Protein 3EW7 (pdb70)

CATH classification: 3.40.50.720

Secondary structure (DSSP, 8-state):
-EEEETTTSHHHHHHHHHHHHTT--EEEEES-SHHHHHH-SSSEEEE--GGG--HHHHTT-SEEEE---SSTTTTTSHHHHHHHHHHHH-S--SSEEEEE-------S--HHHHHHHHHHHHTTTTTS-EEEEE-----------HHHHHHHHHHHS-S-TTSEEE---

Structure (mmCIF, N/CA/C/O backbone):
data_3EW7
#
_entry.id   3EW7
#
_cell.length_a   83.768
_cell.length_b   83.768
_cell.length_c   92.215
_cell.angle_alpha   90.00
_cell.angle_beta   90.00
_cell.angle_gamma   120.00
#
_symmetry.space_group_name_H-M   'P 31 2 1'
#
loop_
_entity.id
_entity.type
_entity.pdbx_description
1 polymer 'Lmo0794 protein'
2 water water
#
loop_
_atom_site.group_PDB
_atom_site.id
_atom_site.type_symbol
_atom_site.label_atom_id
_atom_site.label_alt_id
_atom_site.label_comp_id
_atom_site.label_asym_id
_atom_site.label_entity_id
_atom_site.label_seq_id
_atom_site.pdbx_PDB_ins_code
_atom_site.Cartn_x
_atom_site.Cartn_y
_atom_site.Cartn_z
_atom_site.occupancy
_atom_site.B_iso_or_equiv
_atom_site.auth_seq_id
_atom_site.auth_comp_id
_atom_site.auth_asym_id
_atom_site.auth_atom_id
_atom_site.pdbx_PDB_model_num
ATOM 9 N N . LYS A 1 2 ? 59.135 24.798 12.414 1.00 62.49 2 LYS A N 1
ATOM 10 C CA . LYS A 1 2 ? 58.365 24.354 13.570 1.00 59.84 2 LYS A CA 1
ATOM 11 C C . LYS A 1 2 ? 57.222 25.290 13.947 1.00 57.86 2 LYS A C 1
ATOM 12 O O . LYS A 1 2 ? 57.446 26.410 14.400 1.00 56.90 2 LYS A O 1
ATOM 18 N N . ILE A 1 3 ? 55.992 24.811 13.772 1.00 54.96 3 ILE A N 1
ATOM 19 C CA . ILE A 1 3 ? 54.799 25.591 14.074 1.00 51.64 3 ILE A CA 1
ATOM 20 C C . ILE A 1 3 ? 53.857 24.909 15.066 1.00 50.43 3 ILE A C 1
ATOM 21 O O . ILE A 1 3 ? 53.355 23.818 14.808 1.00 49.98 3 ILE A O 1
ATOM 26 N N . GLY A 1 4 ? 53.621 25.565 16.199 1.00 50.12 4 GLY A N 1
ATOM 27 C CA . GLY A 1 4 ? 52.725 25.024 17.209 1.00 49.30 4 GLY A CA 1
ATOM 28 C C . GLY A 1 4 ? 51.371 25.707 17.145 1.00 48.58 4 GLY A C 1
ATOM 29 O O . GLY A 1 4 ? 51.297 26.932 17.104 1.00 48.66 4 GLY A O 1
ATOM 30 N N . ILE A 1 5 ? 50.294 24.926 17.137 1.00 47.87 5 ILE A N 1
ATOM 31 C CA . ILE A 1 5 ? 48.960 25.506 17.057 1.00 47.44 5 ILE A CA 1
ATOM 32 C C . ILE A 1 5 ? 48.066 25.281 18.274 1.00 47.73 5 ILE A C 1
ATOM 33 O O . ILE A 1 5 ? 47.654 24.159 18.571 1.00 47.76 5 ILE A O 1
ATOM 38 N N . ILE A 1 6 ? 47.765 26.369 18.971 1.00 48.45 6 ILE A N 1
ATOM 39 C CA . ILE A 1 6 ? 46.886 26.326 20.127 1.00 49.68 6 ILE A CA 1
ATOM 40 C C . ILE A 1 6 ? 45.462 26.415 19.586 1.00 50.54 6 ILE A C 1
ATOM 41 O O . ILE A 1 6 ? 45.127 27.350 18.850 1.00 49.47 6 ILE A O 1
ATOM 46 N N . GLY A 1 7 ? 44.636 25.438 19.951 1.00 51.16 7 GLY A N 1
ATOM 47 C CA . GLY A 1 7 ? 43.260 25.406 19.490 1.00 52.05 7 GLY A CA 1
ATOM 48 C C . GLY A 1 7 ? 43.156 24.643 18.185 1.00 52.60 7 GLY A C 1
ATOM 49 O O . GLY A 1 7 ? 42.273 24.912 17.364 1.00 53.54 7 GLY A O 1
ATOM 50 N N . ALA A 1 8 ? 44.054 23.676 18.006 1.00 51.90 8 ALA A N 1
ATOM 51 C CA . ALA A 1 8 ? 44.114 22.878 16.789 1.00 52.62 8 ALA A CA 1
ATOM 52 C C . ALA A 1 8 ? 42.927 21.963 16.548 1.00 53.52 8 ALA A C 1
ATOM 53 O O . ALA A 1 8 ? 42.987 21.084 15.687 1.00 54.63 8 ALA A O 1
ATOM 55 N N . THR A 1 9 ? 41.853 22.172 17.301 1.00 54.36 9 THR A N 1
ATOM 56 C CA . THR A 1 9 ? 40.643 21.368 17.171 1.00 55.24 9 THR A CA 1
ATOM 57 C C . THR A 1 9 ? 39.479 22.189 16.631 1.00 56.12 9 THR A C 1
ATOM 58 O O . THR A 1 9 ? 38.626 21.671 15.915 1.00 57.27 9 THR A O 1
ATOM 62 N N . GLY A 1 10 ? 39.456 23.472 16.976 1.00 56.80 10 GLY A N 1
ATOM 63 C CA . GLY A 1 10 ? 38.398 24.355 16.523 1.00 57.35 10 GLY 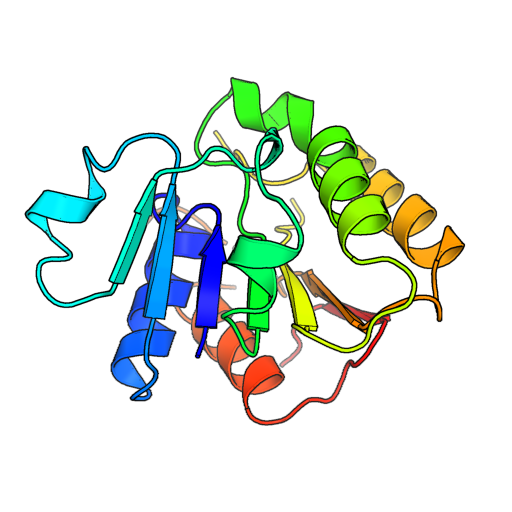A CA 1
ATOM 64 C C . GLY A 1 10 ? 38.437 24.622 15.031 1.00 57.90 10 GLY A C 1
ATOM 65 O O . GLY A 1 10 ? 39.398 24.281 14.343 1.00 56.33 10 GLY A O 1
ATOM 66 N N . ARG A 1 11 ? 37.379 25.253 14.536 1.00 59.68 11 ARG A N 1
ATOM 67 C CA . ARG A 1 11 ? 37.232 25.571 13.122 1.00 60.77 11 ARG A CA 1
ATOM 68 C C . ARG A 1 11 ? 38.480 26.168 12.493 1.00 59.97 11 ARG A C 1
ATOM 69 O O . ARG A 1 11 ? 39.068 25.585 11.592 1.00 61.09 11 ARG A O 1
ATOM 77 N N . ALA A 1 12 ? 38.868 27.340 12.985 1.00 58.53 12 ALA A N 1
ATOM 78 C CA . ALA A 1 12 ? 40.018 28.059 12.463 1.00 56.02 12 ALA A CA 1
ATOM 79 C C . ALA A 1 12 ? 41.343 27.339 12.645 1.00 55.27 12 ALA A C 1
ATOM 80 O O . ALA A 1 12 ? 42.111 27.182 11.695 1.00 56.10 12 ALA A O 1
ATOM 82 N N . GLY A 1 13 ? 41.603 26.891 13.865 1.00 53.97 13 GLY A N 1
ATOM 83 C CA . GLY A 1 13 ? 42.858 26.228 14.146 1.00 53.81 13 GLY A CA 1
ATOM 84 C C . GLY A 1 13 ? 43.006 24.907 13.448 1.00 55.53 13 GLY A C 1
ATOM 85 O O . GLY A 1 13 ? 44.114 24.455 13.167 1.00 55.03 13 GLY A O 1
ATOM 86 N N . SER A 1 14 ? 41.877 24.286 13.158 1.00 57.62 14 SER A N 1
ATOM 87 C CA . SER A 1 14 ? 41.876 22.993 12.499 1.00 58.61 14 SER A CA 1
ATOM 88 C C . SER A 1 14 ? 42.472 23.061 11.086 1.00 58.33 14 SER A C 1
ATOM 89 O O . SER A 1 14 ? 43.264 22.190 10.684 1.00 59.14 14 SER A O 1
ATOM 92 N N . ARG A 1 15 ? 42.093 24.090 10.333 1.00 56.07 15 ARG A N 1
ATOM 93 C CA . ARG A 1 15 ? 42.594 24.244 8.973 1.00 55.82 15 ARG A CA 1
ATOM 94 C C . ARG A 1 15 ? 44.000 24.789 9.040 1.00 53.31 15 ARG A C 1
ATOM 95 O O . ARG A 1 15 ? 44.895 24.282 8.373 1.00 54.91 15 ARG A O 1
ATOM 103 N N . ILE A 1 16 ? 44.191 25.833 9.839 1.00 49.78 16 ILE A N 1
ATOM 104 C CA . ILE A 1 16 ? 45.507 26.417 9.968 1.00 46.17 16 ILE A CA 1
ATOM 105 C C . ILE A 1 16 ? 46.509 25.285 10.111 1.00 46.65 16 ILE A C 1
ATOM 106 O O . ILE A 1 16 ? 47.590 25.313 9.526 1.00 47.02 16 ILE A O 1
ATOM 111 N N . LEU A 1 17 ? 46.128 24.260 10.855 1.00 46.91 17 LEU A N 1
ATOM 112 C CA . LEU A 1 17 ? 47.010 23.126 11.045 1.00 47.97 17 LEU A CA 1
ATOM 113 C C . LEU A 1 17 ? 47.172 22.349 9.758 1.00 47.82 17 LEU A C 1
ATOM 114 O O . LEU A 1 17 ? 48.300 22.057 9.357 1.00 48.42 17 LEU A O 1
ATOM 119 N N . GLU A 1 18 ? 46.059 22.004 9.112 1.00 48.41 18 GLU A N 1
ATOM 120 C CA . GLU A 1 18 ? 46.126 21.260 7.847 1.00 51.02 18 GLU A CA 1
ATOM 121 C C . GLU A 1 18 ? 47.022 21.976 6.845 1.00 49.96 18 GLU A C 1
ATOM 122 O O . GLU A 1 18 ? 48.003 21.411 6.368 1.00 48.46 18 GLU A O 1
ATOM 128 N N . GLU A 1 19 ? 46.664 23.223 6.543 1.00 50.83 19 GLU A N 1
ATOM 129 C CA . GLU A 1 19 ? 47.401 24.084 5.616 1.00 51.26 19 GLU A CA 1
ATOM 130 C C . GLU A 1 19 ? 48.887 24.087 5.962 1.00 51.08 19 GLU A C 1
ATOM 131 O O . GLU A 1 19 ? 49.744 24.023 5.077 1.00 51.83 19 GLU A O 1
ATOM 137 N N . ALA A 1 20 ? 49.190 24.166 7.251 1.00 49.80 20 ALA A N 1
ATOM 138 C CA . ALA A 1 20 ? 50.574 24.169 7.679 1.00 51.31 20 ALA A CA 1
ATOM 139 C C . ALA A 1 20 ? 51.258 22.842 7.335 1.00 52.26 20 ALA A C 1
ATOM 140 O O . ALA A 1 20 ? 52.304 22.819 6.675 1.00 52.10 20 ALA A O 1
ATOM 142 N N . LYS A 1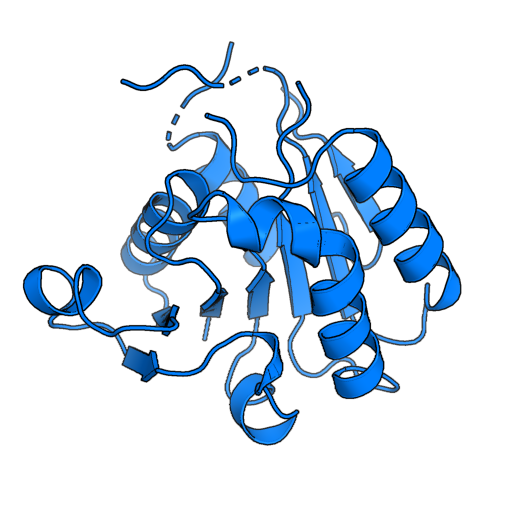 21 ? 50.657 21.745 7.784 1.00 52.72 21 LYS A N 1
ATOM 143 C CA . LYS A 1 21 ? 51.184 20.407 7.529 1.00 53.40 21 LYS A CA 1
ATOM 144 C C . LYS A 1 21 ? 51.380 20.196 6.032 1.00 51.85 21 LYS A C 1
ATOM 145 O O . LYS A 1 21 ? 52.416 19.687 5.589 1.00 52.43 21 LYS A O 1
ATOM 151 N N . ASN A 1 22 ? 50.374 20.596 5.260 1.00 49.16 22 ASN A N 1
ATOM 152 C CA . ASN A 1 22 ? 50.398 20.442 3.815 1.00 46.53 22 ASN A CA 1
ATOM 153 C C . ASN A 1 22 ? 51.492 21.265 3.173 1.00 46.69 22 ASN A C 1
ATOM 154 O O . ASN A 1 22 ? 52.007 20.891 2.121 1.00 46.59 22 ASN A O 1
ATOM 159 N N . ARG A 1 23 ? 51.848 22.394 3.779 1.00 46.73 23 ARG A N 1
ATOM 160 C CA . ARG A 1 23 ? 52.913 23.198 3.200 1.00 45.72 23 ARG A CA 1
ATOM 161 C C . ARG A 1 23 ? 54.283 22.668 3.625 1.00 46.90 23 ARG A C 1
ATOM 162 O O . ARG A 1 23 ? 55.311 23.302 3.388 1.00 47.08 23 ARG A O 1
ATOM 170 N N . GLY A 1 24 ? 54.275 21.486 4.244 1.00 47.43 24 GLY A N 1
ATOM 171 C CA . GLY A 1 24 ? 55.502 20.820 4.641 1.00 48.47 24 GLY A CA 1
ATOM 172 C C . GLY A 1 24 ? 56.163 21.140 5.961 1.00 50.82 24 GLY A C 1
ATOM 173 O O . GLY A 1 24 ? 57.340 20.811 6.147 1.00 49.91 24 GLY A O 1
ATOM 174 N N . HIS A 1 25 ? 55.428 21.748 6.890 1.00 52.89 25 HIS A N 1
ATOM 175 C CA . HIS A 1 25 ? 55.996 22.112 8.191 1.00 54.04 25 HIS A CA 1
ATOM 176 C C . HIS A 1 25 ? 55.801 21.087 9.303 1.00 55.28 25 HIS A C 1
ATOM 177 O O . HIS A 1 25 ? 54.895 20.259 9.225 1.00 57.40 25 HIS A O 1
ATOM 184 N N . GLU A 1 26 ? 56.656 21.140 10.327 1.00 55.52 26 GLU A N 1
ATOM 185 C CA . GLU A 1 26 ? 56.534 20.241 11.471 1.00 56.75 26 GLU A CA 1
ATOM 186 C C . GLU A 1 26 ? 55.531 20.907 12.403 1.00 55.38 26 GLU A C 1
ATOM 187 O O . GLU A 1 26 ? 55.861 21.855 13.119 1.00 54.95 26 GLU A O 1
ATOM 193 N N . VAL A 1 27 ? 54.305 20.403 12.382 1.00 52.93 27 VAL A N 1
ATOM 194 C CA . VAL A 1 27 ? 53.228 20.955 13.180 1.00 52.15 27 VAL A CA 1
ATOM 195 C C . VAL A 1 27 ? 53.054 20.294 14.534 1.00 52.84 27 VAL A C 1
ATOM 196 O O . VAL A 1 27 ? 53.077 19.069 14.636 1.00 53.90 27 VAL A O 1
ATOM 200 N N . THR A 1 28 ? 52.892 21.107 15.574 1.00 53.19 28 THR A N 1
ATOM 201 C CA . THR A 1 28 ? 52.645 20.585 16.914 1.00 54.44 28 THR A CA 1
ATOM 202 C C . THR A 1 28 ? 51.261 21.056 17.330 1.00 55.69 28 THR A C 1
ATOM 203 O O . THR A 1 28 ? 50.968 22.252 17.297 1.00 54.83 28 THR A O 1
ATOM 207 N N . ALA A 1 29 ? 50.404 20.108 17.698 1.00 56.98 29 ALA A N 1
ATOM 208 C CA . ALA A 1 29 ? 49.059 20.437 18.135 1.00 57.86 29 ALA A CA 1
ATOM 209 C C . ALA A 1 29 ? 49.103 20.632 19.648 1.00 59.01 29 ALA A C 1
ATOM 210 O O . ALA A 1 29 ? 49.479 19.724 20.389 1.00 59.94 29 ALA A O 1
ATOM 212 N N . ILE A 1 30 ? 48.745 21.830 20.096 1.00 58.86 30 ILE A N 1
ATOM 213 C CA . ILE A 1 30 ? 48.732 22.152 21.511 1.00 58.92 30 ILE A CA 1
ATOM 214 C C . ILE A 1 30 ? 47.265 22.199 21.909 1.00 62.50 30 ILE A C 1
ATOM 215 O O . ILE A 1 30 ? 46.512 23.067 21.456 1.00 63.17 30 ILE A O 1
ATOM 220 N N . VAL A 1 31 ? 46.867 21.247 22.754 1.00 65.70 31 VAL A N 1
ATOM 221 C CA . VAL A 1 31 ? 45.477 21.115 23.179 1.00 67.69 31 VAL A CA 1
ATOM 222 C C . VAL A 1 31 ? 45.257 20.644 24.615 1.00 69.75 31 VAL A C 1
ATOM 223 O O . VAL A 1 31 ? 46.171 20.131 25.266 1.00 69.21 31 VAL A O 1
ATOM 227 N N . ARG A 1 32 ? 44.022 20.812 25.090 1.00 72.10 32 ARG A N 1
ATOM 228 C CA . ARG A 1 32 ? 43.642 20.412 26.437 1.00 74.40 32 ARG A CA 1
ATOM 229 C C . ARG A 1 32 ? 43.473 18.901 26.524 1.00 76.46 32 ARG A C 1
ATOM 230 O O . ARG A 1 32 ? 43.936 18.277 27.471 1.00 76.28 32 ARG A O 1
ATOM 238 N N . ASN A 1 33 ? 42.807 18.314 25.533 1.00 79.71 33 ASN A N 1
ATOM 239 C CA . ASN A 1 33 ? 42.604 16.868 25.493 1.00 83.08 33 ASN A CA 1
ATOM 240 C C . ASN A 1 33 ? 43.064 16.350 24.148 1.00 84.62 33 ASN A C 1
ATOM 241 O O . ASN A 1 33 ? 42.708 16.901 23.110 1.00 84.60 33 ASN A O 1
ATOM 246 N N . ALA A 1 34 ? 43.849 15.284 24.163 1.00 87.25 34 ALA A N 1
ATOM 247 C CA . ALA A 1 34 ? 44.320 14.687 22.926 1.00 89.74 34 ALA A CA 1
ATOM 248 C C . ALA A 1 34 ? 43.131 13.896 22.340 1.00 91.54 34 ALA A C 1
ATOM 249 O O . ALA A 1 34 ? 43.296 13.135 21.388 1.00 91.47 34 ALA A O 1
ATOM 251 N N . GLY A 1 35 ? 41.951 14.113 22.918 1.00 93.77 35 GLY A N 1
ATOM 252 C CA . GLY A 1 35 ? 40.755 13.432 22.493 1.00 96.57 35 GLY A CA 1
ATOM 253 C C . GLY A 1 35 ? 40.367 13.423 21.026 1.00 98.33 35 GLY A C 1
ATOM 254 O O . GLY A 1 35 ? 40.525 12.412 20.326 1.00 98.47 35 GLY A O 1
ATOM 255 N N . LYS A 1 36 ? 39.861 14.556 20.542 1.00 99.00 36 LYS A N 1
ATOM 256 C CA . LYS A 1 36 ? 39.460 14.707 19.144 1.00 99.00 36 LYS A CA 1
ATOM 257 C C . LYS A 1 36 ? 40.618 14.416 18.187 1.00 99.00 36 LYS A C 1
ATOM 258 O O . LYS A 1 36 ? 40.567 13.486 17.373 1.00 99.00 36 LYS A O 1
ATOM 260 N N . ILE A 1 37 ? 41.675 15.209 18.309 1.00 99.00 37 ILE A N 1
ATOM 261 C CA . ILE A 1 37 ? 42.880 15.141 17.462 1.00 99.00 37 ILE A CA 1
ATOM 262 C C . ILE A 1 37 ? 43.633 13.824 17.197 1.00 99.00 37 ILE A C 1
ATOM 263 O O . ILE A 1 37 ? 44.007 13.559 16.060 1.00 99.00 37 ILE A O 1
ATOM 268 N N . THR A 1 38 ? 43.894 13.048 18.249 1.00 99.00 38 THR A N 1
ATOM 269 C CA . THR A 1 38 ? 44.640 11.798 18.117 1.00 99.00 38 THR A CA 1
ATOM 270 C C . THR A 1 38 ? 44.087 10.902 17.012 1.00 99.00 38 THR A C 1
ATOM 271 O O . THR A 1 38 ? 44.835 10.411 16.150 1.00 99.00 38 THR A O 1
ATOM 275 N N . GLN A 1 39 ? 42.773 10.702 17.050 1.00 99.00 39 GLN A N 1
ATOM 276 C CA . GLN A 1 39 ? 42.103 9.874 16.067 1.00 99.00 39 GLN A CA 1
ATOM 277 C C . GLN A 1 39 ? 42.589 10.223 14.659 1.00 99.00 39 GLN A C 1
ATOM 278 O O . GLN A 1 39 ? 42.958 9.340 13.876 1.00 99.00 39 GLN A O 1
ATOM 280 N N . THR A 1 40 ? 42.617 11.518 14.355 1.00 99.00 40 THR A N 1
ATOM 281 C CA . THR A 1 40 ? 43.038 12.004 13.043 1.00 99.00 40 THR A CA 1
ATOM 282 C C . THR A 1 40 ? 44.530 12.338 12.892 1.00 99.00 40 THR A C 1
ATOM 283 O O . THR A 1 40 ? 45.142 12.038 11.862 1.00 99.00 40 THR A O 1
ATOM 287 N N . HIS A 1 41 ? 45.119 12.950 13.914 1.00 99.00 41 HIS A N 1
ATOM 288 C CA . HIS A 1 41 ? 46.528 13.330 13.868 1.00 99.00 41 HIS A CA 1
ATOM 289 C C . HIS A 1 41 ? 47.452 12.248 14.428 1.00 99.00 41 HIS A C 1
ATOM 290 O O . HIS A 1 41 ? 47.894 12.315 15.581 1.00 99.00 41 HIS A O 1
ATOM 292 N N . LYS A 1 42 ? 47.747 11.255 13.597 1.00 99.00 42 LYS A N 1
ATOM 293 C CA . LYS A 1 42 ? 48.614 10.158 14.004 1.00 99.00 42 LYS A CA 1
ATOM 294 C C . LYS A 1 42 ? 50.055 10.360 13.519 1.00 98.41 42 LYS A C 1
ATOM 295 O O . LYS A 1 42 ? 50.896 9.480 13.692 1.00 98.66 42 LYS A O 1
ATOM 297 N N . ASP A 1 43 ? 50.341 11.517 12.925 1.00 96.77 43 ASP A N 1
ATOM 298 C CA . ASP A 1 43 ? 51.681 11.787 12.416 1.00 94.68 43 ASP A CA 1
ATOM 299 C C . ASP A 1 43 ? 52.293 13.081 12.933 1.00 93.32 43 ASP A C 1
ATOM 300 O O . ASP A 1 43 ? 53.510 13.254 12.885 1.00 93.12 43 ASP A O 1
ATOM 302 N N . ILE A 1 44 ? 51.450 13.983 13.428 1.00 91.55 44 ILE A N 1
ATOM 303 C CA . ILE A 1 44 ? 51.913 15.274 13.928 1.00 88.99 44 ILE A CA 1
ATOM 304 C C . ILE A 1 44 ? 52.201 15.277 15.431 1.00 86.39 44 ILE A C 1
ATOM 305 O O . ILE A 1 44 ? 51.583 14.539 16.192 1.00 84.82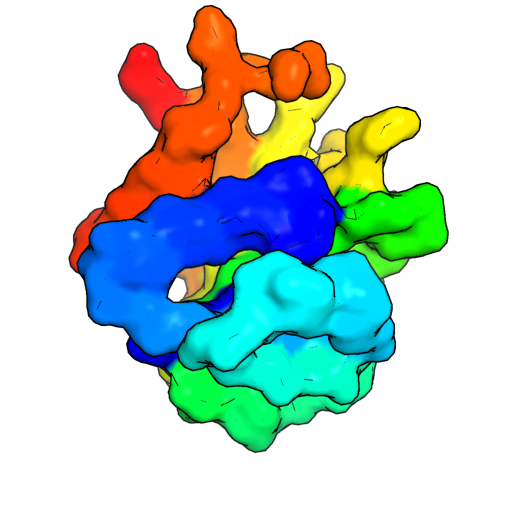 44 ILE A O 1
ATOM 310 N N . ASN A 1 45 ? 53.152 16.110 15.844 1.00 84.36 45 ASN A N 1
ATOM 311 C CA . ASN A 1 45 ? 53.541 16.220 17.248 1.00 82.28 45 ASN A CA 1
ATOM 312 C C . ASN A 1 45 ? 52.395 16.764 18.122 1.00 79.91 45 ASN A C 1
ATOM 313 O O . ASN A 1 45 ? 51.621 17.623 17.694 1.00 79.36 45 ASN A O 1
ATOM 318 N N . ILE A 1 46 ? 52.290 16.267 19.352 1.00 76.52 46 ILE A N 1
ATOM 319 C CA . ILE A 1 46 ? 51.229 16.699 20.261 1.00 73.34 46 ILE A CA 1
ATOM 320 C C . ILE A 1 46 ? 51.712 17.079 21.657 1.00 71.94 46 ILE A C 1
ATOM 321 O O . ILE A 1 46 ? 52.411 16.314 22.312 1.00 72.94 46 ILE A O 1
ATOM 326 N N . LEU A 1 47 ? 51.333 18.268 22.108 1.00 69.72 47 LEU A N 1
ATOM 327 C CA . LEU A 1 47 ? 51.671 18.714 23.453 1.00 67.30 47 LEU A CA 1
ATOM 328 C C . LEU A 1 47 ? 50.319 18.938 24.106 1.00 66.55 47 LEU A C 1
ATOM 329 O O . LEU A 1 47 ? 49.608 19.877 23.755 1.00 65.86 47 LEU A O 1
ATOM 334 N N . GLN A 1 48 ? 49.944 18.061 25.030 1.00 65.86 48 GLN A N 1
ATOM 335 C CA . GLN A 1 48 ? 48.661 18.214 25.701 1.00 65.36 48 GLN A CA 1
ATOM 336 C C . GLN A 1 48 ? 48.822 19.163 26.866 1.00 63.79 48 GLN A C 1
ATOM 337 O O . GLN A 1 48 ? 49.303 18.773 27.927 1.00 63.36 48 GLN A O 1
ATOM 343 N N . LYS A 1 49 ? 48.417 20.410 26.663 1.00 61.53 49 LYS A N 1
ATOM 344 C CA . LYS A 1 49 ? 48.539 21.416 27.706 1.00 60.00 49 LYS A CA 1
ATOM 345 C C . LYS A 1 49 ? 47.554 22.547 27.456 1.00 59.41 49 LYS A C 1
ATOM 346 O O . LYS A 1 49 ? 47.393 23.000 26.327 1.00 60.02 49 LYS A O 1
ATOM 352 N N . ASP A 1 50 ? 46.873 22.996 28.498 1.00 58.66 50 ASP A N 1
ATOM 353 C CA . ASP A 1 50 ? 45.947 24.093 28.313 1.00 58.21 50 ASP A CA 1
ATOM 354 C C . ASP A 1 50 ? 46.810 25.326 28.146 1.00 56.60 50 ASP A C 1
ATOM 355 O O . ASP A 1 50 ? 47.930 25.375 28.646 1.00 57.31 50 ASP A O 1
ATOM 360 N N . ILE A 1 51 ? 46.282 26.319 27.445 1.00 54.28 51 ILE A N 1
ATOM 361 C CA . ILE A 1 51 ? 47.005 27.550 27.180 1.00 51.04 51 ILE A CA 1
ATOM 362 C C . ILE A 1 51 ? 47.553 28.205 28.455 1.00 51.40 51 ILE A C 1
ATOM 363 O O . ILE A 1 51 ? 48.698 28.658 28.503 1.00 49.02 51 ILE A O 1
ATOM 368 N N . PHE A 1 52 ? 46.735 28.223 29.496 1.00 52.14 52 PHE A N 1
ATOM 369 C CA . PHE A 1 52 ? 47.115 28.838 30.759 1.00 52.33 52 PHE A CA 1
ATOM 370 C C . PHE A 1 52 ? 48.320 28.217 31.447 1.00 53.48 52 PHE A C 1
ATOM 371 O O . PHE A 1 52 ? 48.988 28.880 32.239 1.00 52.46 52 PHE A O 1
ATOM 379 N N . ASP A 1 53 ? 48.605 26.955 31.140 1.00 55.83 53 ASP A N 1
ATOM 380 C CA . ASP A 1 53 ? 49.729 26.252 31.755 1.00 58.38 53 ASP A CA 1
ATOM 381 C C . ASP A 1 53 ? 51.004 26.303 30.934 1.00 58.87 53 ASP A C 1
ATOM 382 O O . ASP A 1 53 ? 52.031 25.763 31.345 1.00 60.01 53 ASP A O 1
ATOM 387 N N . LEU A 1 54 ? 50.940 26.931 29.770 1.00 58.55 54 LEU A N 1
ATOM 388 C CA . LEU A 1 54 ? 52.105 27.021 28.902 1.00 58.28 54 LEU A CA 1
ATOM 389 C C . LEU A 1 54 ? 53.268 27.836 29.484 1.00 58.63 54 LEU A C 1
ATOM 390 O O . LEU A 1 54 ? 53.088 28.969 29.950 1.00 57.89 54 LEU A O 1
ATOM 395 N N . THR A 1 55 ? 54.463 27.250 29.456 1.00 58.29 55 THR A N 1
ATOM 396 C CA . THR A 1 55 ? 55.656 27.925 29.966 1.00 59.78 55 THR A CA 1
ATOM 397 C C . THR A 1 55 ? 56.578 28.210 28.804 1.00 59.75 55 THR A C 1
ATOM 398 O O . THR A 1 55 ? 56.573 27.473 27.821 1.00 60.58 55 THR A O 1
ATOM 402 N N . LEU A 1 56 ? 57.379 29.265 28.917 1.00 59.73 56 LEU A N 1
ATOM 403 C CA . LEU A 1 56 ? 58.319 29.621 27.855 1.00 59.59 56 LEU A CA 1
ATOM 404 C C . LEU A 1 56 ? 59.009 28.375 27.304 1.00 60.30 56 LEU A C 1
ATOM 405 O O . LEU A 1 56 ? 59.178 28.228 26.090 1.00 60.75 56 LEU A O 1
ATOM 410 N N . SER A 1 57 ? 59.399 27.476 28.202 1.00 61.13 57 SER A N 1
ATOM 411 C CA . SER A 1 57 ? 60.071 26.238 27.815 1.00 61.03 57 SER A CA 1
ATOM 412 C C . SER A 1 57 ? 59.404 25.511 26.646 1.00 60.24 57 SER A C 1
ATOM 413 O O . SER A 1 57 ? 60.027 25.307 25.607 1.00 60.28 57 SER A O 1
ATOM 416 N N . ASP A 1 58 ? 58.143 25.121 26.803 1.00 60.77 58 ASP A N 1
ATOM 417 C CA . ASP A 1 58 ? 57.466 24.407 25.723 1.00 62.14 58 ASP A CA 1
ATOM 418 C C . ASP A 1 58 ? 57.013 25.269 24.543 1.00 60.68 58 ASP A C 1
ATOM 419 O O . ASP A 1 58 ? 56.510 24.751 23.547 1.00 61.26 58 ASP A O 1
ATOM 424 N N . LEU A 1 59 ? 57.209 26.578 24.643 1.00 58.90 59 LEU A N 1
ATOM 425 C CA . LEU A 1 59 ? 56.837 27.475 23.557 1.00 57.74 59 LEU A CA 1
ATOM 426 C C . LEU A 1 59 ? 58.036 27.723 22.643 1.00 59.03 59 LEU A C 1
ATOM 427 O O . LEU A 1 59 ? 57.901 27.773 21.420 1.00 59.62 59 LEU A O 1
ATOM 432 N N . SER A 1 60 ? 59.214 27.874 23.242 1.00 60.03 60 SER A N 1
ATOM 433 C CA . SER A 1 60 ? 60.428 28.131 22.482 1.00 60.84 60 SER A CA 1
ATOM 434 C C . SER A 1 60 ? 60.885 26.922 21.663 1.00 61.49 60 SER A C 1
ATOM 435 O O . SER A 1 60 ? 61.934 26.950 21.026 1.00 62.02 60 SER A O 1
ATOM 438 N N . ASP A 1 61 ? 60.096 25.855 21.689 1.00 62.44 61 ASP A N 1
ATOM 439 C CA . ASP A 1 61 ? 60.404 24.666 20.904 1.00 63.46 61 ASP A CA 1
ATOM 440 C C . ASP A 1 61 ? 59.988 24.982 19.477 1.00 62.24 61 ASP A C 1
ATOM 441 O O . ASP A 1 61 ? 60.450 24.359 18.522 1.00 62.58 61 ASP A O 1
ATOM 446 N N . GLN A 1 62 ? 59.113 25.977 19.354 1.00 60.37 62 GLN A N 1
ATOM 447 C CA . GLN A 1 62 ? 58.540 26.388 18.077 1.00 57.13 62 GLN A CA 1
ATOM 448 C C . GLN A 1 62 ? 59.075 27.682 17.493 1.00 55.84 62 GLN A C 1
ATOM 449 O O . GLN A 1 62 ? 59.496 28.578 18.220 1.00 58.46 62 GLN A O 1
ATOM 455 N N . ASN A 1 63 ? 59.033 27.779 16.168 1.00 53.14 63 ASN A N 1
ATOM 456 C CA . ASN A 1 63 ? 59.474 28.977 15.463 1.00 50.53 63 ASN A CA 1
ATOM 457 C C . ASN A 1 63 ? 58.294 29.944 15.441 1.00 49.06 63 ASN A C 1
ATOM 458 O O . ASN A 1 63 ? 58.464 31.164 15.401 1.00 48.49 63 ASN A O 1
ATOM 463 N N . VAL A 1 64 ? 57.090 29.378 15.471 1.00 48.12 64 VAL A N 1
ATOM 464 C CA . VAL A 1 64 ? 55.857 30.152 15.470 1.00 45.86 64 VAL A CA 1
ATOM 465 C C . VAL A 1 64 ? 54.789 29.477 16.300 1.00 44.48 64 VAL A C 1
ATOM 466 O O . VAL A 1 64 ? 54.616 28.267 16.241 1.00 44.85 64 VAL A O 1
ATOM 470 N N . VAL A 1 65 ? 54.072 30.272 17.076 1.00 44.42 65 VAL A N 1
ATOM 471 C CA . VAL A 1 65 ? 52.980 29.749 17.882 1.00 43.29 65 VAL A CA 1
ATOM 472 C C . VAL A 1 65 ? 51.695 30.460 17.448 1.00 42.23 65 VAL A C 1
ATOM 473 O O . VAL A 1 65 ? 51.542 31.672 17.646 1.00 40.71 65 VAL A O 1
ATOM 477 N N . VAL A 1 66 ? 50.790 29.707 16.829 1.00 41.09 66 VAL A N 1
ATOM 478 C CA . VAL A 1 66 ? 49.514 30.259 16.388 1.00 39.27 66 VAL A CA 1
ATOM 479 C C . VAL A 1 66 ? 48.507 30.164 17.516 1.00 38.70 66 VAL A C 1
ATOM 480 O O . VAL A 1 66 ? 48.164 29.072 17.953 1.00 35.87 66 VAL A O 1
ATOM 484 N N . ASP A 1 67 ? 48.044 31.311 17.993 1.00 40.39 67 ASP A N 1
ATOM 485 C CA . ASP A 1 67 ? 47.061 31.319 19.060 1.00 44.24 67 ASP A CA 1
ATOM 486 C C . ASP A 1 67 ? 45.670 31.319 18.442 1.00 45.05 67 ASP A C 1
ATOM 487 O O . ASP A 1 67 ? 45.130 32.372 18.081 1.00 44.59 67 ASP A O 1
ATOM 492 N N . ALA A 1 68 ? 45.114 30.124 18.287 1.00 45.14 68 ALA A N 1
ATOM 493 C CA . ALA A 1 68 ? 43.783 29.978 17.739 1.00 47.63 68 ALA A CA 1
ATOM 494 C C . ALA A 1 68 ? 42.941 29.418 18.879 1.00 51.04 68 ALA A C 1
ATOM 495 O O . ALA A 1 68 ? 42.373 28.324 18.797 1.00 52.10 68 ALA A O 1
ATOM 497 N N . TYR A 1 69 ? 42.889 30.180 19.962 1.00 52.65 69 TYR A N 1
ATOM 498 C CA . TYR A 1 69 ? 42.146 29.798 21.147 1.00 53.35 69 TYR A CA 1
ATOM 499 C C . TYR A 1 69 ? 40.671 30.115 20.980 1.00 55.64 69 TYR A C 1
ATOM 500 O O . TYR A 1 69 ? 40.305 31.096 20.325 1.00 55.28 69 TYR A O 1
ATOM 509 N N . GLY A 1 70 ? 39.827 29.284 21.586 1.00 57.88 70 GLY A N 1
ATOM 510 C CA . GLY A 1 70 ? 38.392 29.499 21.511 1.00 60.70 70 GLY A CA 1
ATOM 511 C C . GLY A 1 70 ? 37.647 28.391 20.792 1.00 63.04 70 GLY A C 1
ATOM 512 O O . GLY A 1 70 ? 37.022 28.628 19.763 1.00 62.84 70 GLY A O 1
ATOM 513 N N . ILE A 1 71 ? 37.714 27.182 21.345 1.00 65.12 71 ILE A N 1
ATOM 514 C CA . ILE A 1 71 ? 37.057 26.016 20.761 1.00 67.77 71 ILE A CA 1
ATOM 515 C C . ILE A 1 71 ? 35.707 25.732 21.414 1.00 68.63 71 ILE A C 1
ATOM 516 O O . ILE A 1 71 ? 34.910 24.946 20.896 1.00 68.57 71 ILE A O 1
ATOM 521 N N . SER A 1 72 ? 35.456 26.373 22.553 1.00 69.63 72 SER A N 1
ATOM 522 C CA . SER A 1 72 ? 34.217 26.148 23.290 1.00 68.93 72 SER A CA 1
ATOM 523 C C . SER A 1 72 ? 33.709 27.407 23.993 1.00 68.53 72 SER A C 1
ATOM 524 O O . SER A 1 72 ? 34.386 28.432 24.025 1.00 68.61 72 SER A O 1
ATOM 527 N N . PRO A 1 73 ? 32.507 27.324 24.592 1.00 67.83 73 PRO A N 1
ATOM 528 C CA . PRO A 1 73 ? 31.878 28.443 25.298 1.00 66.47 73 PRO A CA 1
ATOM 529 C C . PRO A 1 73 ? 32.725 29.079 26.393 1.00 65.39 73 PRO A C 1
ATOM 530 O O . PRO A 1 73 ? 32.784 30.308 26.501 1.00 65.91 73 PRO A O 1
ATOM 534 N N . ASP A 1 74 ? 33.369 28.248 27.209 1.00 63.25 74 ASP A N 1
ATOM 535 C CA . ASP A 1 74 ? 34.180 28.758 28.309 1.00 61.67 74 ASP A CA 1
ATOM 536 C C . ASP A 1 74 ? 35.430 29.462 27.812 1.00 60.76 74 ASP A C 1
ATOM 537 O O . ASP A 1 74 ? 35.811 30.507 28.345 1.00 60.68 74 ASP A O 1
ATOM 542 N N . GLU A 1 75 ? 36.067 28.900 26.789 1.00 59.34 75 GLU A N 1
ATOM 543 C CA . GLU A 1 75 ? 37.259 29.517 26.237 1.00 57.23 75 GLU A CA 1
ATOM 544 C C . GLU A 1 75 ? 36.870 30.870 25.677 1.00 57.40 75 GLU A C 1
ATOM 545 O O . GLU A 1 75 ? 37.716 31.725 25.467 1.00 58.60 75 GLU A O 1
ATOM 551 N N . ALA A 1 76 ? 35.577 31.065 25.449 1.00 58.34 76 ALA A N 1
ATOM 552 C CA . ALA A 1 76 ? 35.090 32.315 24.885 1.00 59.38 76 ALA A CA 1
ATOM 553 C C . ALA A 1 76 ? 35.072 33.450 25.892 1.00 60.13 76 ALA A C 1
ATOM 554 O O . ALA A 1 76 ? 34.916 34.608 25.518 1.00 62.12 76 ALA A O 1
ATOM 556 N N . GLU A 1 77 ? 35.234 33.132 27.169 1.00 59.20 77 GLU A N 1
ATOM 557 C CA . GLU A 1 77 ? 35.236 34.186 28.174 1.00 60.06 77 GLU A CA 1
ATOM 558 C C . GLU A 1 77 ? 36.658 34.434 28.665 1.00 59.79 77 GLU A C 1
ATOM 559 O O . GLU A 1 77 ? 36.919 35.402 29.385 1.00 60.59 77 GLU A O 1
ATOM 565 N N . LYS A 1 78 ? 37.576 33.560 28.262 1.00 58.19 78 LYS A N 1
ATOM 566 C CA . LYS A 1 78 ? 38.967 33.638 28.695 1.00 56.44 78 LYS A CA 1
ATOM 567 C C . LYS A 1 78 ? 39.980 34.107 27.653 1.00 56.56 78 LYS A C 1
ATOM 568 O O . LYS A 1 78 ? 41.176 33.866 27.803 1.00 56.96 78 LYS A O 1
ATOM 574 N N . HIS A 1 79 ? 39.515 34.786 26.611 1.00 56.22 79 HIS A N 1
ATOM 575 C CA . HIS A 1 79 ? 40.419 35.248 25.559 1.00 56.21 79 HIS A CA 1
ATOM 576 C C . HIS A 1 79 ? 41.458 36.271 25.994 1.00 55.73 79 HIS A C 1
ATOM 577 O O . HIS A 1 79 ? 42.657 36.054 25.843 1.00 55.58 79 HIS A O 1
ATOM 584 N N . VAL A 1 80 ? 40.992 37.394 26.516 1.00 55.75 80 VAL A N 1
ATOM 585 C CA . VAL A 1 80 ? 41.880 38.449 26.968 1.00 56.63 80 VAL A CA 1
ATOM 586 C C . VAL A 1 80 ? 42.815 37.941 28.063 1.00 56.39 80 VAL A C 1
ATOM 587 O O . VAL A 1 80 ? 43.996 38.283 28.105 1.00 57.90 80 VAL A O 1
ATOM 591 N N . THR A 1 81 ? 42.281 37.102 28.934 1.00 55.81 81 THR A N 1
ATOM 592 C CA . THR A 1 81 ? 43.066 36.573 30.034 1.00 55.39 81 THR A CA 1
ATOM 593 C C . THR A 1 81 ? 44.181 35.598 29.636 1.00 54.24 81 THR A C 1
ATOM 594 O O . THR A 1 81 ? 45.305 35.705 30.137 1.00 54.49 81 THR A O 1
ATOM 598 N N . SER A 1 82 ? 43.874 34.660 28.744 1.00 51.66 82 SER A N 1
ATOM 599 C CA . SER A 1 82 ? 44.864 33.685 28.290 1.00 49.11 82 SER A CA 1
ATOM 600 C C . SER A 1 82 ? 45.969 34.349 27.477 1.00 48.48 82 SER A C 1
ATOM 601 O O . SER A 1 82 ? 47.129 33.948 27.543 1.00 48.41 82 SER A O 1
ATOM 604 N N . LEU A 1 83 ? 45.612 35.360 26.698 1.00 46.88 83 LEU A N 1
ATOM 605 C CA . LEU A 1 83 ? 46.617 36.043 25.910 1.00 46.58 83 LEU A CA 1
ATOM 606 C C . LEU A 1 83 ? 47.552 36.766 26.867 1.00 46.47 83 LEU A C 1
ATOM 607 O O . LEU A 1 83 ? 48.769 36.779 26.671 1.00 45.28 83 LEU A O 1
ATOM 612 N N . ASP A 1 84 ? 46.985 37.363 27.911 1.00 46.44 84 ASP A N 1
ATOM 613 C CA . ASP A 1 84 ? 47.800 38.070 28.882 1.00 46.36 84 ASP A CA 1
ATOM 614 C C . ASP A 1 84 ? 48.868 37.122 29.405 1.00 46.79 84 ASP A C 1
ATOM 615 O O . ASP A 1 84 ? 50.030 37.513 29.539 1.00 48.27 84 ASP A O 1
ATOM 620 N N . HIS A 1 85 ? 48.486 35.874 29.679 1.00 44.56 85 HIS A N 1
ATOM 621 C CA . HIS A 1 85 ? 49.439 34.887 30.168 1.00 43.45 85 HIS A CA 1
ATOM 622 C C . HIS A 1 85 ? 50.590 34.697 29.181 1.00 44.49 85 HIS A C 1
ATOM 623 O O . HIS A 1 85 ? 51.757 34.716 29.567 1.00 44.53 85 HIS A O 1
ATOM 630 N N . LEU A 1 86 ? 50.258 34.511 27.907 1.00 45.56 86 LEU A N 1
ATOM 631 C CA . LEU A 1 86 ? 51.274 34.314 26.883 1.00 46.70 86 LEU A CA 1
ATOM 632 C C . LEU A 1 86 ? 52.174 35.533 26.759 1.00 48.12 86 LEU A C 1
ATOM 633 O O . LEU A 1 86 ? 53.382 35.401 26.559 1.00 48.95 86 LEU A O 1
ATOM 638 N N . ILE A 1 87 ? 51.581 36.717 26.888 1.00 48.60 87 ILE A N 1
ATOM 639 C CA . ILE A 1 87 ? 52.330 37.958 26.795 1.00 48.04 87 ILE A CA 1
ATOM 640 C C . ILE A 1 87 ? 53.401 38.036 27.878 1.00 49.93 87 ILE A C 1
ATOM 641 O O . ILE A 1 87 ? 54.547 38.369 27.585 1.00 51.86 87 ILE A O 1
ATOM 646 N N . SER A 1 88 ? 53.054 37.719 29.120 1.00 50.09 88 SER A N 1
ATOM 647 C CA . SER A 1 88 ? 54.057 37.792 30.185 1.00 52.42 88 SER A CA 1
ATOM 648 C C . SER A 1 88 ? 55.117 36.695 30.020 1.00 52.54 88 SER A C 1
ATOM 649 O O . SER A 1 88 ? 56.310 36.914 30.258 1.00 53.31 88 SER A O 1
ATOM 652 N N . VAL A 1 89 ? 54.677 35.517 29.606 1.00 51.10 89 VAL A N 1
ATOM 653 C CA . VAL A 1 89 ? 55.577 34.402 29.416 1.00 49.81 89 VAL A CA 1
ATOM 654 C C . VAL A 1 89 ? 56.525 34.665 28.250 1.00 51.16 89 VAL A C 1
ATOM 655 O O . VAL A 1 89 ? 57.690 34.266 28.276 1.00 51.04 89 VAL A O 1
ATOM 659 N N . LEU A 1 90 ? 56.023 35.354 27.233 1.00 51.90 90 LEU A N 1
ATOM 660 C CA . LEU A 1 90 ? 56.816 35.649 26.042 1.00 52.42 90 LEU A CA 1
ATOM 661 C C . LEU A 1 90 ? 57.654 36.923 26.118 1.00 53.20 90 LEU A C 1
ATOM 662 O O . LEU A 1 90 ? 58.508 37.155 25.263 1.00 52.62 90 LEU A O 1
ATOM 667 N N . ASN A 1 91 ? 57.413 37.744 27.135 1.00 53.96 91 ASN A N 1
ATOM 668 C CA . ASN A 1 91 ? 58.122 39.009 27.274 1.00 56.48 91 ASN A CA 1
ATOM 669 C C . ASN A 1 91 ? 59.649 38.956 27.183 1.00 57.41 91 ASN A C 1
ATOM 670 O O . ASN A 1 91 ? 60.267 37.993 27.635 1.00 58.19 91 ASN A O 1
ATOM 675 N N . GLY A 1 92 ? 60.244 40.015 26.618 1.00 57.39 92 GLY A N 1
ATOM 676 C CA . GLY A 1 92 ? 61.691 40.108 26.459 1.00 56.57 92 GLY A CA 1
ATOM 677 C C . GLY A 1 92 ? 62.207 39.004 25.556 1.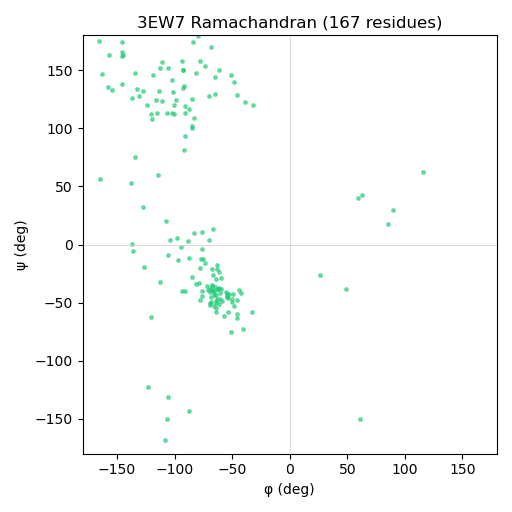00 57.08 92 GLY A C 1
ATOM 678 O O . GLY A 1 92 ? 63.263 38.413 25.794 1.00 57.06 92 GLY A O 1
ATOM 679 N N . THR A 1 93 ? 61.475 38.770 24.474 1.00 56.85 93 THR A N 1
ATOM 680 C CA . THR A 1 93 ? 61.803 37.694 23.562 1.00 57.20 93 THR A CA 1
ATOM 681 C C . THR A 1 93 ? 61.508 37.942 22.076 1.00 57.95 93 THR A C 1
ATOM 682 O O . THR A 1 93 ? 60.746 38.838 21.713 1.00 59.46 93 THR A O 1
ATOM 686 N N . VAL A 1 94 ? 62.123 37.135 21.217 1.00 57.92 94 VAL A N 1
ATOM 687 C CA . VAL A 1 94 ? 61.853 37.178 19.782 1.00 57.64 94 VAL A CA 1
ATOM 688 C C . VAL A 1 94 ? 61.770 35.675 19.382 1.00 57.91 94 VAL A C 1
ATOM 689 O O . VAL A 1 94 ? 61.521 35.356 18.221 1.00 56.56 94 VAL A O 1
ATOM 693 N N . SER A 1 95 ? 61.946 34.803 20.380 1.00 59.53 95 SER A N 1
ATOM 694 C CA . SER A 1 95 ? 61.955 33.337 20.310 1.00 61.40 95 SER A CA 1
ATOM 695 C C . SER A 1 95 ? 60.908 32.668 19.391 1.00 59.67 95 SER A C 1
ATOM 696 O O . SER A 1 95 ? 61.342 31.907 18.494 1.00 60.71 95 SER A O 1
ATOM 699 N N . PRO A 1 96 ? 59.612 32.641 19.758 1.00 56.34 96 PRO A N 1
ATOM 700 C CA . PRO A 1 96 ? 58.674 32.047 18.806 1.00 54.21 96 PRO A CA 1
ATOM 701 C C . PRO A 1 96 ? 57.935 33.315 18.422 1.00 50.94 96 PRO A C 1
ATOM 702 O O . PRO A 1 96 ? 57.926 34.286 19.185 1.00 51.49 96 PRO A O 1
ATOM 706 N N . ARG A 1 97 ? 57.314 33.326 17.267 1.00 48.37 97 ARG A N 1
ATOM 707 C CA . ARG A 1 97 ? 56.536 34.486 16.873 1.00 46.49 97 ARG A CA 1
ATOM 708 C C . ARG A 1 97 ? 55.143 34.138 17.385 1.00 44.65 97 ARG A C 1
ATOM 709 O O . ARG A 1 97 ? 54.715 32.993 17.240 1.00 43.73 97 ARG A O 1
ATOM 717 N N . LEU A 1 98 ? 54.444 35.088 18.006 1.00 43.26 98 LEU A N 1
ATOM 718 C CA . LEU A 1 98 ? 53.111 34.747 18.473 1.00 43.00 98 LEU A CA 1
ATOM 719 C C . LEU A 1 98 ? 52.114 35.307 17.477 1.00 43.25 98 LEU A C 1
ATOM 720 O O . LEU A 1 98 ? 51.989 36.520 17.343 1.00 45.19 98 LEU A O 1
ATOM 725 N N . LEU A 1 99 ? 51.428 34.418 16.770 1.00 43.72 99 LEU A N 1
ATOM 726 C CA . LEU A 1 99 ? 50.432 34.810 15.782 1.00 44.76 99 LEU A CA 1
ATOM 727 C C . LEU A 1 99 ? 49.046 34.618 16.416 1.00 45.23 99 LEU A C 1
ATOM 728 O O . LEU A 1 99 ? 48.630 33.492 16.696 1.00 43.93 99 LEU A O 1
ATOM 733 N N . VAL A 1 100 ? 48.337 35.716 16.644 1.00 45.98 100 VAL A N 1
ATOM 734 C CA . VAL A 1 100 ? 47.012 35.646 17.253 1.00 48.87 100 VAL A CA 1
ATOM 735 C C . VAL A 1 100 ? 45.924 35.724 16.185 1.00 50.52 100 VAL A C 1
ATOM 736 O O . VAL A 1 100 ? 45.869 36.672 15.410 1.00 51.79 100 VAL A O 1
ATOM 740 N N . VAL A 1 101 ? 45.044 34.729 16.163 1.00 53.02 101 VAL A N 1
ATOM 741 C CA . VAL A 1 101 ? 43.975 34.660 15.169 1.00 54.62 101 VAL A CA 1
ATOM 742 C C . VAL A 1 101 ? 42.596 35.115 15.654 1.00 57.84 101 VAL A C 1
ATOM 743 O O . VAL A 1 101 ? 42.051 34.532 16.589 1.00 58.87 101 VAL A O 1
ATOM 747 N N . GLY A 1 102 ? 42.028 36.137 15.013 1.00 60.83 102 GLY A N 1
ATOM 748 C CA . GLY A 1 102 ? 40.705 36.620 15.397 1.00 65.50 102 GLY A CA 1
ATOM 749 C C . GLY A 1 102 ? 39.637 36.263 14.368 1.00 68.98 102 GLY A C 1
ATOM 750 O O . GLY A 1 102 ? 39.902 35.458 13.478 1.00 68.74 102 GLY A O 1
ATOM 751 N N . GLY A 1 103 ? 38.439 36.846 14.475 1.00 72.85 103 GLY A N 1
ATOM 752 C CA . GLY A 1 103 ? 37.381 36.556 13.507 1.00 76.41 103 GLY A CA 1
ATOM 753 C C . GLY A 1 103 ? 36.196 37.518 13.482 1.00 79.60 103 GLY A C 1
ATOM 754 O O . GLY A 1 103 ? 35.053 37.089 13.607 1.00 81.33 103 GLY A O 1
ATOM 755 N N . ALA A 1 104 ? 36.465 38.808 13.284 1.00 82.43 104 ALA A N 1
ATOM 756 C CA . ALA A 1 104 ? 35.446 39.871 13.269 1.00 86.03 104 ALA A CA 1
ATOM 757 C C . ALA A 1 104 ? 34.022 39.558 12.761 1.00 88.52 104 ALA A C 1
ATOM 758 O O . ALA A 1 104 ? 33.830 39.175 11.603 1.00 89.33 104 ALA A O 1
ATOM 760 N N . ALA A 1 105 ? 33.032 39.752 13.641 1.00 91.02 105 ALA A N 1
ATOM 761 C CA . ALA A 1 105 ? 31.610 39.537 13.328 1.00 92.86 105 ALA A CA 1
ATOM 762 C C . ALA A 1 105 ? 30.815 40.828 13.593 1.00 93.84 105 ALA A C 1
ATOM 763 O O . ALA A 1 105 ? 29.581 40.824 13.658 1.00 94.79 105 ALA A O 1
ATOM 765 N N . ALA A 1 125 ? 27.724 30.617 19.329 1.00 93.27 125 ALA A N 1
ATOM 766 C CA . ALA A 1 125 ? 28.278 29.677 18.354 1.00 92.71 125 ALA A CA 1
ATOM 767 C C . ALA A 1 125 ? 29.720 30.017 17.958 1.00 91.45 125 ALA A C 1
ATOM 768 O O . ALA A 1 125 ? 30.538 29.115 17.761 1.00 91.77 125 ALA A O 1
ATOM 770 N N . PRO A 1 126 ? 30.047 31.316 17.812 1.00 89.87 126 PRO A N 1
ATOM 771 C CA . PRO A 1 126 ? 31.411 31.717 17.441 1.00 87.98 126 PRO A CA 1
ATOM 772 C C . PRO A 1 126 ? 32.272 31.751 18.703 1.00 86.14 126 PRO A C 1
ATOM 773 O O . PRO A 1 126 ? 32.118 32.637 19.545 1.00 86.04 126 PRO A O 1
ATOM 777 N N . TYR A 1 127 ? 33.179 30.792 18.833 1.00 83.80 127 TYR A N 1
ATOM 778 C CA . TYR A 1 127 ? 34.006 30.722 20.027 1.00 82.48 127 TYR A CA 1
ATOM 779 C C . TYR A 1 127 ? 35.306 31.513 20.016 1.00 80.86 127 TYR A C 1
ATOM 780 O O . TYR A 1 127 ? 36.071 31.452 20.971 1.00 79.77 127 TYR A O 1
ATOM 789 N N . TYR A 1 128 ? 35.556 32.256 18.945 1.00 80.17 128 TYR A N 1
ATOM 790 C CA . TYR A 1 128 ? 36.764 33.061 18.871 1.00 79.48 128 TYR A CA 1
ATOM 791 C C . TYR A 1 128 ? 36.502 34.379 19.592 1.00 78.43 128 TYR A C 1
ATOM 792 O O . TYR A 1 128 ? 35.377 34.646 20.009 1.00 77.18 128 TYR A O 1
ATOM 801 N N . PRO A 1 129 ? 37.534 35.222 19.749 1.00 78.26 129 PRO A N 1
ATOM 802 C CA . PRO A 1 129 ? 37.400 36.508 20.437 1.00 78.37 129 PRO A CA 1
ATOM 803 C C . PRO A 1 129 ? 36.216 37.350 19.996 1.00 78.27 129 PRO A C 1
ATOM 804 O O . PRO A 1 129 ? 35.917 37.427 18.807 1.00 77.99 129 PRO A O 1
ATOM 808 N N . THR A 1 130 ? 35.553 37.987 20.960 1.00 78.13 130 THR A N 1
ATOM 809 C CA . THR A 1 130 ? 34.423 38.851 20.646 1.00 77.80 130 THR A CA 1
ATOM 810 C C . THR A 1 130 ? 34.971 40.194 20.175 1.00 76.93 130 THR A C 1
ATOM 811 O O . THR A 1 130 ? 36.179 40.393 20.128 1.00 75.94 130 THR A O 1
ATOM 815 N N . ALA A 1 131 ? 34.079 41.115 19.835 1.00 77.18 131 ALA A N 1
ATOM 816 C CA . ALA A 1 131 ? 34.482 42.429 19.356 1.00 76.64 131 ALA A CA 1
ATOM 817 C C . ALA A 1 131 ? 35.259 43.229 20.395 1.00 76.76 131 ALA A C 1
ATOM 818 O O . ALA A 1 131 ? 36.298 43.815 20.091 1.00 76.03 131 ALA A O 1
ATOM 820 N N . ARG A 1 132 ? 34.752 43.267 21.622 1.00 76.85 132 ARG A N 1
ATOM 821 C CA . ARG A 1 132 ? 35.426 44.013 22.671 1.00 77.25 132 ARG A CA 1
ATOM 822 C C . ARG A 1 132 ? 36.611 43.235 23.217 1.00 75.59 132 ARG A C 1
ATOM 823 O O . ARG A 1 132 ? 37.621 43.822 23.603 1.00 75.86 132 ARG A O 1
ATOM 831 N N . ALA A 1 133 ? 36.485 41.912 23.246 1.00 73.03 133 ALA A N 1
ATOM 832 C CA . ALA A 1 133 ? 37.563 41.071 23.742 1.00 70.23 133 ALA A CA 1
ATOM 833 C C . ALA A 1 133 ? 38.785 41.296 22.875 1.00 69.13 133 ALA A C 1
ATOM 834 O O . ALA A 1 133 ? 39.906 41.392 23.369 1.00 69.85 133 ALA A O 1
ATOM 836 N N . GLN A 1 134 ? 38.562 41.391 21.573 1.00 66.97 134 GLN A N 1
ATOM 837 C CA . GLN A 1 134 ? 39.652 41.597 20.642 1.00 65.36 134 GLN A CA 1
ATOM 838 C C . GLN A 1 134 ? 40.318 42.931 20.893 1.00 64.42 134 GLN A C 1
ATOM 839 O O . GLN A 1 134 ? 41.544 43.022 20.975 1.00 63.82 134 GLN A O 1
ATOM 845 N N . ALA A 1 135 ? 39.498 43.970 21.003 1.00 64.34 135 ALA A N 1
ATOM 846 C CA . ALA A 1 135 ? 39.997 45.317 21.239 1.00 63.76 135 ALA A CA 1
ATOM 847 C C . ALA A 1 135 ? 40.861 45.315 22.483 1.00 62.97 135 ALA A C 1
ATOM 848 O O . ALA A 1 135 ? 41.905 45.956 22.512 1.00 63.05 135 ALA A O 1
ATOM 850 N N . LYS A 1 136 ? 40.425 44.591 23.508 1.00 61.85 136 LYS A N 1
ATOM 851 C CA . LYS A 1 136 ? 41.180 44.497 24.747 1.00 61.69 136 LYS A CA 1
ATOM 852 C C . LYS A 1 136 ? 42.548 43.866 24.512 1.00 59.90 136 LYS A C 1
ATOM 853 O O . LYS A 1 136 ? 43.573 44.412 24.932 1.00 59.18 136 LYS A O 1
ATOM 859 N N . GLN A 1 137 ? 42.559 42.712 23.849 1.00 57.53 137 GLN A N 1
ATOM 860 C CA . GLN A 1 137 ? 43.803 42.015 23.553 1.00 55.79 137 GLN A CA 1
ATOM 861 C C . GLN A 1 137 ? 44.744 42.975 22.841 1.00 56.61 137 GLN A C 1
ATOM 862 O O . GLN A 1 137 ? 45.923 43.082 23.186 1.00 57.25 137 GLN A O 1
ATOM 868 N N . LEU A 1 138 ? 44.206 43.685 21.854 1.00 56.90 138 LEU A N 1
ATOM 869 C CA . LEU A 1 138 ? 44.976 44.649 21.074 1.00 57.03 138 LEU A CA 1
ATOM 870 C C . LEU A 1 138 ? 45.529 45.794 21.929 1.00 56.73 138 LEU A C 1
ATOM 871 O O . LEU A 1 138 ? 46.642 46.259 21.703 1.00 56.51 138 LEU A O 1
ATOM 876 N N . GLU A 1 139 ? 44.752 46.245 22.909 1.00 57.48 139 GLU A N 1
ATOM 877 C CA . GLU A 1 139 ? 45.189 47.320 23.788 1.00 59.31 139 GLU A CA 1
ATOM 878 C C . GLU A 1 139 ? 46.328 46.792 24.630 1.00 59.35 139 GLU A C 1
ATOM 879 O O . GLU A 1 139 ? 47.296 47.509 24.895 1.00 60.33 139 GLU A O 1
ATOM 885 N N . HIS A 1 140 ? 46.198 45.534 25.053 1.00 58.40 140 HIS A N 1
ATOM 886 C CA . HIS A 1 140 ? 47.213 44.884 25.879 1.00 56.55 140 HIS A CA 1
ATOM 887 C C . HIS A 1 140 ? 48.448 44.573 25.065 1.00 55.59 140 HIS A C 1
ATOM 888 O O . HIS A 1 140 ? 49.568 44.646 25.570 1.00 54.93 140 HIS A O 1
ATOM 895 N N 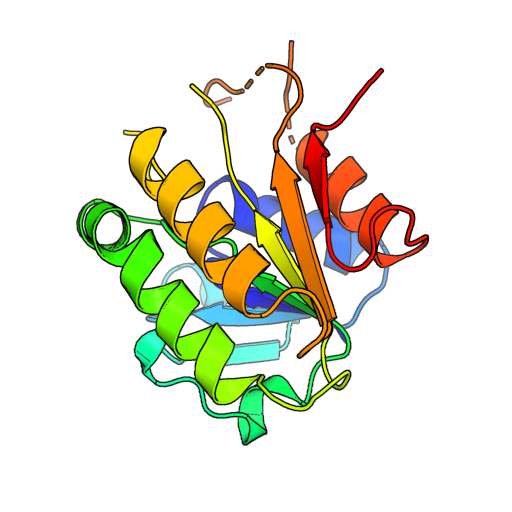. LEU A 1 141 ? 48.249 44.214 23.805 1.00 54.07 141 LEU A N 1
ATOM 896 C CA . LEU A 1 141 ? 49.377 43.925 22.947 1.00 53.27 141 LEU A CA 1
ATOM 897 C C . LEU A 1 141 ? 50.169 45.203 22.728 1.00 53.73 141 LEU A C 1
ATOM 898 O O . LEU A 1 141 ? 51.391 45.197 22.793 1.00 52.70 141 LEU A O 1
ATOM 903 N N . LYS A 1 142 ? 49.473 46.308 22.489 1.00 55.22 142 LYS A N 1
ATOM 904 C CA . LYS A 1 142 ? 50.156 47.578 22.274 1.00 57.48 142 LYS A CA 1
ATOM 905 C C . LYS A 1 142 ? 50.945 48.038 23.497 1.00 57.03 142 LYS A C 1
ATOM 906 O O . LYS A 1 142 ? 51.873 48.844 23.376 1.00 57.34 142 LYS A O 1
ATOM 912 N N . SER A 1 143 ? 50.588 47.528 24.671 1.00 55.14 143 SER A N 1
ATOM 913 C CA . SER A 1 143 ? 51.286 47.906 25.890 1.00 54.97 143 SER A CA 1
ATOM 914 C C . SER A 1 143 ? 52.649 47.244 25.904 1.00 54.67 143 SER A C 1
ATOM 915 O O . SER A 1 143 ? 53.527 47.619 26.675 1.00 54.86 143 SER A O 1
ATOM 918 N N . HIS A 1 144 ? 52.808 46.247 25.046 1.00 54.09 144 HIS A N 1
ATOM 919 C CA . HIS A 1 144 ? 54.066 45.536 24.926 1.00 54.84 144 HIS A CA 1
ATOM 920 C C . HIS A 1 144 ? 54.485 45.518 23.457 1.00 54.23 144 HIS A C 1
ATOM 921 O O . HIS A 1 144 ? 55.109 44.570 22.981 1.00 53.41 144 HIS A O 1
ATOM 928 N N . GLN A 1 145 ? 54.125 46.587 22.754 1.00 54.65 145 GLN A N 1
ATOM 929 C CA . GLN A 1 145 ? 54.430 46.758 21.337 1.00 55.39 145 GLN A CA 1
ATOM 930 C C . GLN A 1 145 ? 55.743 46.138 20.892 1.00 54.62 145 GLN A C 1
ATOM 931 O O . GLN A 1 145 ? 55.774 45.292 19.997 1.00 53.59 145 GLN A O 1
ATOM 937 N N . ALA A 1 146 ? 56.825 46.576 21.527 1.00 53.02 146 ALA A N 1
ATOM 938 C CA . ALA A 1 146 ? 58.153 46.130 21.157 1.00 51.84 146 ALA A CA 1
ATOM 939 C C . ALA A 1 146 ? 58.808 45.120 22.074 1.00 50.81 146 ALA A C 1
ATOM 940 O O . ALA A 1 146 ? 59.950 44.740 21.846 1.00 52.49 146 ALA A O 1
ATOM 942 N N . GLU A 1 147 ? 58.096 44.657 23.092 1.00 50.44 147 GLU A N 1
ATOM 943 C CA . GLU A 1 147 ? 58.688 43.708 24.031 1.00 50.45 147 GLU A CA 1
ATOM 944 C C . GLU A 1 147 ? 58.806 42.249 23.572 1.00 49.20 147 GLU A C 1
ATOM 945 O O . GLU A 1 147 ? 59.481 41.447 24.218 1.00 48.56 147 GLU A O 1
ATOM 951 N N . PHE A 1 148 ? 58.147 41.899 22.473 1.00 47.66 148 PHE A N 1
ATOM 952 C CA . PHE A 1 148 ? 58.267 40.549 21.932 1.00 46.89 148 PHE A CA 1
ATOM 953 C C . PHE A 1 148 ? 57.722 40.469 20.526 1.00 46.40 148 PHE A C 1
ATOM 954 O O . PHE A 1 148 ? 57.191 41.444 19.995 1.00 46.07 148 PHE A O 1
ATOM 962 N N . SER A 1 149 ? 57.869 39.305 19.912 1.00 46.16 149 SER A N 1
ATOM 963 C CA . SER A 1 149 ? 57.416 39.123 18.547 1.00 46.32 149 SER A CA 1
ATOM 964 C C . SER A 1 149 ? 55.976 38.615 18.440 1.00 46.00 149 SER A C 1
ATOM 965 O O . SER A 1 149 ? 55.678 37.476 18.809 1.00 44.83 149 SER A O 1
ATOM 968 N N . TRP A 1 150 ? 55.088 39.454 17.912 1.00 45.66 150 TRP A N 1
ATOM 969 C CA . TRP A 1 150 ? 53.685 39.073 17.773 1.00 45.35 150 TRP A CA 1
ATOM 970 C C . TRP A 1 150 ? 53.017 39.629 16.518 1.00 45.31 150 TRP A C 1
ATOM 971 O O . TRP A 1 150 ? 53.519 40.561 15.884 1.00 45.10 150 TRP A O 1
ATOM 982 N N . THR A 1 151 ? 51.873 39.044 16.174 1.00 44.31 151 THR A N 1
ATOM 983 C CA . THR A 1 151 ? 51.068 39.490 15.040 1.00 45.52 151 THR A CA 1
ATOM 984 C C . THR A 1 151 ? 49.624 39.088 15.280 1.00 45.23 151 THR A C 1
ATOM 985 O O . THR A 1 151 ? 49.338 37.955 15.660 1.00 44.35 151 THR A O 1
ATOM 989 N N . TYR A 1 152 ? 48.712 40.028 15.071 1.00 46.02 152 TYR A N 1
ATOM 990 C CA . TYR A 1 152 ? 47.301 39.740 15.249 1.00 46.42 152 TYR A CA 1
ATOM 991 C C . TYR A 1 152 ? 46.673 39.758 13.860 1.00 47.55 152 TYR A C 1
ATOM 992 O O . TYR A 1 152 ? 46.775 40.752 13.138 1.00 46.55 152 TYR A O 1
ATOM 1001 N N . ILE A 1 153 ? 46.031 38.654 13.489 1.00 49.32 153 ILE A N 1
ATOM 1002 C CA . ILE A 1 153 ? 45.401 38.551 12.176 1.00 52.67 153 ILE A CA 1
ATOM 1003 C C . ILE A 1 153 ? 43.870 38.460 12.213 1.00 53.44 153 ILE A C 1
ATOM 1004 O O . ILE A 1 153 ? 43.294 37.687 12.987 1.00 52.29 153 ILE A O 1
ATOM 1009 N N . SER A 1 154 ? 43.233 39.274 11.374 1.00 55.85 154 SER A N 1
ATOM 1010 C CA . SER A 1 154 ? 41.781 39.316 11.250 1.00 57.94 154 SER A CA 1
ATOM 1011 C C . SER A 1 154 ? 41.394 38.934 9.828 1.00 60.14 154 SER A C 1
ATOM 1012 O O . SER A 1 154 ? 42.112 39.231 8.875 1.00 59.24 154 SER A O 1
ATOM 1015 N N . PRO A 1 155 ? 40.248 38.259 9.673 1.00 63.08 155 PRO A N 1
ATOM 1016 C CA . PRO A 1 155 ? 39.759 37.832 8.363 1.00 66.00 155 PRO A CA 1
ATOM 1017 C C . PRO A 1 155 ? 39.125 38.983 7.606 1.00 69.81 155 PRO A C 1
ATOM 1018 O O . PRO A 1 155 ? 38.679 39.968 8.199 1.00 68.85 155 PRO A O 1
ATOM 1022 N N . SER A 1 156 ? 39.068 38.846 6.290 1.00 74.95 156 SER A N 1
ATOM 1023 C CA . SER A 1 156 ? 38.484 39.880 5.456 1.00 80.40 156 SER A CA 1
ATOM 1024 C C . SER A 1 156 ? 36.958 40.057 5.591 1.00 83.40 156 SER A C 1
ATOM 1025 O O . SER A 1 156 ? 36.493 41.171 5.858 1.00 84.14 156 SER A O 1
ATOM 1028 N N . ALA A 1 157 ? 36.184 38.978 5.457 1.00 86.70 157 ALA A N 1
ATOM 1029 C CA . ALA A 1 157 ? 34.727 39.114 5.484 1.00 90.23 157 ALA A CA 1
ATOM 1030 C C . ALA A 1 157 ? 33.854 38.386 6.524 1.00 92.68 157 ALA A C 1
ATOM 1031 O O . ALA A 1 157 ? 33.356 39.009 7.457 1.00 93.39 157 ALA A O 1
ATOM 1041 N N . PHE A 1 159 ? 32.789 33.925 7.815 1.00 99.00 159 PHE A N 1
ATOM 1042 C CA . PHE A 1 159 ? 32.696 32.494 7.555 1.00 99.00 159 PHE A CA 1
ATOM 1043 C C . PHE A 1 159 ? 31.351 31.961 8.024 1.00 99.00 159 PHE A C 1
ATOM 1044 O O . PHE A 1 159 ? 30.769 32.457 8.997 1.00 99.00 159 PHE A O 1
ATOM 1052 N N . GLU A 1 160 ? 30.859 30.958 7.310 1.00 99.00 160 GLU A N 1
ATOM 1053 C CA . GLU A 1 160 ? 29.624 30.281 7.681 1.00 99.00 160 GLU A CA 1
ATOM 1054 C C . GLU A 1 160 ? 29.938 28.805 7.484 1.00 99.00 160 GLU A C 1
ATOM 1055 O O . GLU A 1 160 ? 30.409 28.400 6.415 1.00 99.00 160 GLU A O 1
ATOM 1061 N N . PRO A 1 161 ? 29.709 27.988 8.529 1.00 99.00 161 PRO A N 1
ATOM 1062 C CA . PRO A 1 161 ? 29.957 26.539 8.537 1.00 99.00 161 PRO A CA 1
ATOM 1063 C C . PRO A 1 161 ? 29.612 25.824 7.224 1.00 99.00 161 PRO A C 1
ATOM 1064 O O . PRO A 1 161 ? 28.475 25.893 6.741 1.00 99.00 161 PRO A O 1
ATOM 1068 N N . GLY A 1 162 ? 30.605 25.143 6.651 1.00 99.00 162 GLY A N 1
ATOM 1069 C CA . GLY A 1 162 ? 30.399 24.427 5.403 1.00 99.00 162 GLY A CA 1
ATOM 1070 C C . GLY A 1 162 ? 30.339 22.923 5.586 1.00 99.00 162 GLY A C 1
ATOM 1071 O O . GLY A 1 162 ? 31.321 22.292 5.987 1.00 99.00 162 GLY A O 1
ATOM 1072 N N . PHE A 1 184 ? 32.619 36.443 -0.351 1.00 97.13 184 PHE A N 1
ATOM 1073 C CA . PHE A 1 184 ? 32.935 36.431 1.076 1.00 96.97 184 PHE A CA 1
ATOM 1074 C C . PHE A 1 184 ? 34.067 35.449 1.391 1.00 95.60 184 PHE A C 1
ATOM 1075 O O . PHE A 1 184 ? 34.898 35.186 0.518 1.00 96.11 184 PHE A O 1
ATOM 1083 N N . ILE A 1 185 ? 34.094 34.867 2.591 1.00 92.83 185 ILE A N 1
ATOM 1084 C CA . ILE A 1 185 ? 35.247 34.030 2.936 1.00 89.97 185 ILE A CA 1
ATOM 1085 C C . ILE A 1 185 ? 35.191 32.617 3.557 1.00 87.70 185 ILE A C 1
ATOM 1086 O O . ILE A 1 185 ? 34.481 32.358 4.532 1.00 86.80 185 ILE A O 1
ATOM 1091 N N . SER A 1 186 ? 35.993 31.723 2.974 1.00 84.66 186 SER A N 1
ATOM 1092 C CA . SER A 1 186 ? 36.115 30.337 3.417 1.00 82.06 186 SER A CA 1
ATOM 1093 C C . SER A 1 186 ? 37.188 30.251 4.501 1.00 80.09 186 SER A C 1
ATOM 1094 O O . SER A 1 186 ? 38.159 30.997 4.473 1.00 78.88 186 SER A O 1
ATOM 1105 N N . GLU A 1 188 ? 39.304 27.891 4.963 1.00 73.02 188 GLU A N 1
ATOM 1106 C CA . GLU A 1 188 ? 40.536 27.408 4.365 1.00 70.94 188 GLU A CA 1
ATOM 1107 C C . GLU A 1 188 ? 41.286 28.536 3.661 1.00 68.75 188 GLU A C 1
ATOM 1108 O O . GLU A 1 188 ? 42.507 28.482 3.532 1.00 68.45 188 GLU A O 1
ATOM 1114 N N . ASP A 1 189 ? 40.568 29.563 3.212 1.00 66.98 189 ASP A N 1
ATOM 1115 C CA . ASP A 1 189 ? 41.231 30.690 2.559 1.00 65.27 189 ASP A CA 1
ATOM 1116 C C . ASP A 1 189 ? 41.986 31.466 3.630 1.00 63.51 189 ASP A C 1
ATOM 1117 O O . ASP A 1 189 ? 43.101 31.938 3.401 1.00 62.38 189 ASP A O 1
ATOM 1122 N N . TYR A 1 190 ? 41.360 31.581 4.799 1.00 61.30 190 TYR A N 1
ATOM 1123 C CA . TYR A 1 190 ? 41.924 32.288 5.935 1.00 58.82 190 TYR A CA 1
ATOM 1124 C C . TYR A 1 190 ? 43.193 31.573 6.378 1.00 58.08 190 TYR A C 1
ATOM 1125 O O . TYR A 1 190 ? 44.181 32.214 6.744 1.00 58.16 190 TYR A O 1
ATOM 1134 N N . ALA A 1 191 ? 43.171 30.244 6.331 1.00 56.44 191 ALA A N 1
ATOM 1135 C CA . ALA A 1 191 ? 44.341 29.455 6.711 1.00 55.64 191 ALA A CA 1
ATOM 1136 C C . ALA A 1 191 ? 45.493 29.717 5.741 1.00 55.06 191 ALA A C 1
ATOM 1137 O O . ALA A 1 191 ? 46.658 29.752 6.138 1.00 55.50 191 ALA A O 1
ATOM 1139 N N . ILE A 1 192 ? 45.160 29.896 4.466 1.00 53.11 192 ILE A N 1
ATOM 1140 C CA . ILE A 1 192 ? 46.162 30.168 3.439 1.00 50.70 192 ILE A CA 1
ATOM 1141 C C . ILE A 1 192 ? 46.820 31.521 3.691 1.00 49.58 192 ILE A C 1
ATOM 1142 O O . ILE A 1 192 ? 48.026 31.670 3.532 1.00 49.47 192 ILE A O 1
ATOM 1147 N N . ALA A 1 193 ? 46.014 32.502 4.082 1.00 47.24 193 ALA A N 1
ATOM 1148 C CA . ALA A 1 193 ? 46.522 33.825 4.388 1.00 44.69 193 ALA A CA 1
ATOM 1149 C C . ALA A 1 193 ? 47.414 33.678 5.615 1.00 44.92 193 ALA A C 1
ATOM 1150 O O . ALA A 1 193 ? 48.569 34.093 5.594 1.00 45.34 193 ALA A O 1
ATOM 1152 N N . VAL A 1 194 ? 46.876 33.072 6.677 1.00 44.13 194 VAL A N 1
ATOM 1153 C CA . VAL A 1 194 ? 47.632 32.883 7.915 1.00 43.91 194 VAL A CA 1
ATOM 1154 C C . VAL A 1 194 ? 49.010 32.292 7.624 1.00 44.94 194 VAL A C 1
ATOM 1155 O O . VAL A 1 194 ? 50.033 32.845 8.029 1.00 45.10 194 VAL A O 1
ATOM 1159 N N . LEU A 1 195 ? 49.066 31.188 6.896 1.00 44.79 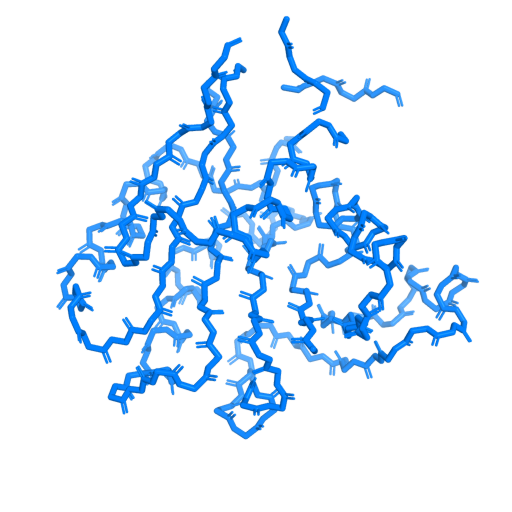195 LEU A N 1
ATOM 1160 C CA . LEU A 1 195 ? 50.336 30.582 6.571 1.00 45.91 195 LEU A CA 1
ATOM 1161 C C . LEU A 1 195 ? 51.209 31.405 5.618 1.00 47.69 195 LEU A C 1
ATOM 1162 O O . LEU A 1 195 ? 52.424 31.208 5.577 1.00 48.97 195 LEU A O 1
ATOM 1167 N N . ASP A 1 196 ? 50.606 32.315 4.856 1.00 49.10 196 ASP A N 1
ATOM 1168 C CA . ASP A 1 196 ? 51.378 33.170 3.964 1.00 50.34 196 ASP A CA 1
ATOM 1169 C C . ASP A 1 196 ? 52.199 34.122 4.837 1.00 49.30 196 ASP A C 1
ATOM 1170 O O . ASP A 1 196 ? 53.410 34.272 4.647 1.00 46.39 196 ASP A O 1
ATOM 1175 N N . GLU A 1 197 ? 51.505 34.740 5.793 1.00 48.84 197 GLU A N 1
ATOM 1176 C CA . GLU A 1 197 ? 52.086 35.677 6.725 1.00 49.09 197 GLU A CA 1
ATOM 1177 C C . GLU A 1 197 ? 53.221 35.005 7.564 1.00 50.38 197 GLU A C 1
ATOM 1178 O O . GLU A 1 197 ? 54.172 35.686 7.957 1.00 48.96 197 GLU A O 1
ATOM 1184 N N . ILE A 1 198 ? 53.140 33.685 7.787 1.00 51.94 198 ILE A N 1
ATOM 1185 C CA . ILE A 1 198 ? 54.126 32.939 8.558 1.00 52.35 198 ILE A CA 1
ATOM 1186 C C . ILE A 1 198 ? 55.408 32.694 7.735 1.00 51.29 198 ILE A C 1
ATOM 1187 O O . ILE A 1 198 ? 56.551 32.800 8.246 1.00 51.10 198 ILE A O 1
ATOM 1192 N N . GLU A 1 199 ? 55.222 32.388 6.455 1.00 51.11 199 GLU A N 1
ATOM 1193 C CA . GLU A 1 199 ? 56.326 32.129 5.525 1.00 51.99 199 GLU A CA 1
ATOM 1194 C C . GLU A 1 199 ? 56.967 33.423 4.956 1.00 51.66 199 GLU A C 1
ATOM 1195 O O . GLU A 1 199 ? 58.185 33.514 4.717 1.00 52.19 199 GLU A O 1
ATOM 1201 N N . ARG A 1 200 ? 56.128 34.430 4.762 1.00 51.54 200 ARG A N 1
ATOM 1202 C CA . ARG A 1 200 ? 56.597 35.698 4.242 1.00 51.87 200 ARG A CA 1
ATOM 1203 C C . ARG A 1 200 ? 56.021 36.866 5.022 1.00 51.17 200 ARG A C 1
ATOM 1204 O O . ARG A 1 200 ? 55.154 37.599 4.545 1.00 50.66 200 ARG A O 1
ATOM 1212 N N . PRO A 1 201 ? 56.571 37.086 6.252 1.00 50.92 201 PRO A N 1
ATOM 1213 C CA . PRO A 1 201 ? 56.160 38.157 7.162 1.00 50.38 201 PRO A CA 1
ATOM 1214 C C . PRO A 1 201 ? 56.004 39.529 6.517 1.00 51.07 201 PRO A C 1
ATOM 1215 O O . PRO A 1 201 ? 56.903 40.019 5.831 1.00 50.20 201 PRO A O 1
ATOM 1219 N N . ASN A 1 202 ? 54.856 40.148 6.748 1.00 52.38 202 ASN A N 1
ATOM 1220 C CA . ASN A 1 202 ? 54.589 41.479 6.219 1.00 54.73 202 ASN A CA 1
ATOM 1221 C C . ASN A 1 202 ? 53.950 42.297 7.313 1.00 53.67 202 ASN A C 1
ATOM 1222 O O . ASN A 1 202 ? 53.727 43.498 7.165 1.00 53.65 202 ASN A O 1
ATOM 1227 N N . HIS A 1 203 ? 53.659 41.639 8.427 1.00 52.62 203 HIS A N 1
ATOM 1228 C CA . HIS A 1 203 ? 53.015 42.307 9.538 1.00 51.16 203 HIS A CA 1
ATOM 1229 C C . HIS A 1 203 ? 53.612 41.912 10.871 1.00 51.27 203 HIS A C 1
ATOM 1230 O O . HIS A 1 203 ? 52.895 41.499 11.785 1.00 51.59 203 HIS A O 1
ATOM 1237 N N . LEU A 1 204 ? 54.933 42.042 10.976 1.00 50.68 204 LEU A N 1
ATOM 1238 C CA . LEU A 1 204 ? 55.627 41.726 12.211 1.00 50.30 204 LEU A CA 1
ATOM 1239 C C . LEU A 1 204 ? 55.267 42.782 13.252 1.00 50.14 204 LEU A C 1
ATOM 1240 O O . LEU A 1 204 ? 55.362 43.980 12.999 1.00 50.15 204 LEU A O 1
ATOM 1245 N N . ASN A 1 205 ? 54.826 42.321 14.413 1.00 49.56 205 ASN A N 1
ATOM 1246 C CA . ASN A 1 205 ? 54.465 43.206 15.502 1.00 50.66 205 ASN A CA 1
ATOM 1247 C C . ASN A 1 205 ? 53.368 44.227 15.266 1.00 52.75 205 ASN A C 1
ATOM 1248 O O . ASN A 1 205 ? 53.457 45.363 15.729 1.00 53.67 205 ASN A O 1
ATOM 1253 N N . GLU A 1 206 ? 52.324 43.816 14.555 1.00 54.95 206 GLU A N 1
ATOM 1254 C CA . GLU A 1 206 ? 51.179 44.680 14.304 1.00 55.51 206 GLU A CA 1
ATOM 1255 C C . GLU A 1 206 ? 49.940 43.848 13.984 1.00 55.33 206 GLU A C 1
ATOM 1256 O O . GLU A 1 206 ? 50.031 42.651 13.693 1.00 53.99 206 GLU A O 1
ATOM 1262 N N . HIS A 1 207 ? 48.781 44.488 14.085 1.00 54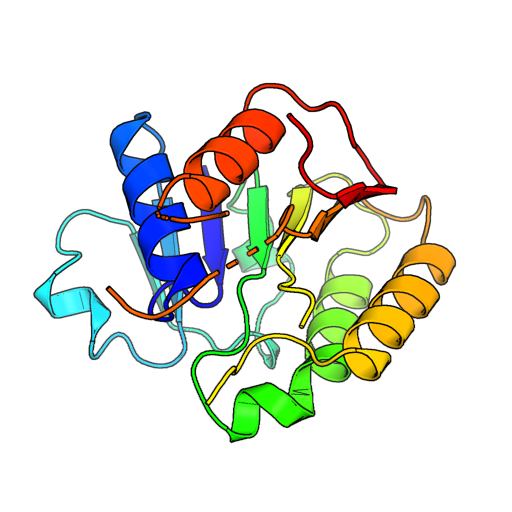.86 207 HIS A N 1
ATOM 1263 C CA . HIS A 1 207 ? 47.515 43.841 13.787 1.00 54.76 207 HIS A CA 1
ATOM 1264 C C . HIS A 1 207 ? 47.235 44.150 12.329 1.00 55.69 207 HIS A C 1
ATOM 1265 O O . HIS A 1 207 ? 47.678 45.179 11.825 1.00 56.59 207 HIS A O 1
ATOM 1272 N N . PHE A 1 208 ? 46.530 43.260 11.643 1.00 56.37 208 PHE A N 1
ATOM 1273 C CA . PHE A 1 208 ? 46.178 43.501 10.250 1.00 56.77 208 PHE A CA 1
ATOM 1274 C C . PHE A 1 208 ? 45.052 42.580 9.805 1.00 57.33 208 PHE A C 1
ATOM 1275 O O . PHE A 1 208 ? 44.932 41.446 10.271 1.00 55.66 208 PHE A O 1
ATOM 1283 N N . THR A 1 209 ? 44.220 43.094 8.908 1.00 59.05 209 THR A N 1
ATOM 1284 C CA . THR A 1 209 ? 43.081 42.356 8.394 1.00 61.02 209 THR A CA 1
ATOM 1285 C C . THR A 1 209 ? 43.449 41.848 7.014 1.00 63.22 209 THR A C 1
ATOM 1286 O O . THR A 1 209 ? 44.104 42.550 6.257 1.00 63.46 209 THR A O 1
ATOM 1290 N N . VAL A 1 210 ? 43.036 40.630 6.685 1.00 67.31 210 VAL A N 1
ATOM 1291 C CA . VAL A 1 210 ? 43.339 40.079 5.369 1.00 71.40 210 VAL A CA 1
ATOM 1292 C C . VAL A 1 210 ? 42.702 40.953 4.285 1.00 74.88 210 VAL A C 1
ATOM 1293 O O . VAL A 1 210 ? 41.653 41.559 4.506 1.00 75.78 210 VAL A O 1
ATOM 1297 N N . ALA A 1 211 ? 43.328 41.006 3.111 1.00 78.95 211 ALA A N 1
ATOM 1298 C CA . ALA A 1 211 ? 42.849 41.869 2.027 1.00 83.40 211 ALA A CA 1
ATOM 1299 C C . ALA A 1 211 ? 42.139 41.235 0.826 1.00 86.30 211 ALA A C 1
ATOM 1300 O O . ALA A 1 211 ? 41.198 40.440 0.972 1.00 85.95 211 ALA A O 1
ATOM 1302 N N . GLY A 1 212 ? 42.593 41.646 -0.362 1.00 89.34 212 GLY A N 1
ATOM 1303 C CA . GLY A 1 212 ? 42.056 41.167 -1.629 1.00 92.07 212 GLY A CA 1
ATOM 1304 C C . GLY A 1 212 ? 40.542 41.188 -1.750 1.00 94.16 212 GLY A C 1
ATOM 1305 O O . GLY A 1 212 ? 39.994 40.292 -2.433 1.00 94.71 212 GLY A O 1
#

Solvent-accessible surface area: 8297 Å² total

B-factor: mean 62.0, std 15.84, range [30.51, 99.0]

Foldseek 3Di:
DEEEEPCPADQNVLLQVLQVVVPDQYEYEEQDCPPVVVPPVDHHYDNDHLLPDALVVVLVAQAYEYQFFRDDVSLVCLLPSLVSVCVRFFQEARHAYEYEAEPDVGRGYDPVSVVSNQVVLVVCQPGYKYEYEYEDCDDVVVDDSVSSVVVVVCVVPPDGISYYDYDDD

Sequence (169 aa):
KIGIIGATGRAGSRILEEAKNRGHEVTAIVRNAGKITQTHKDINILQK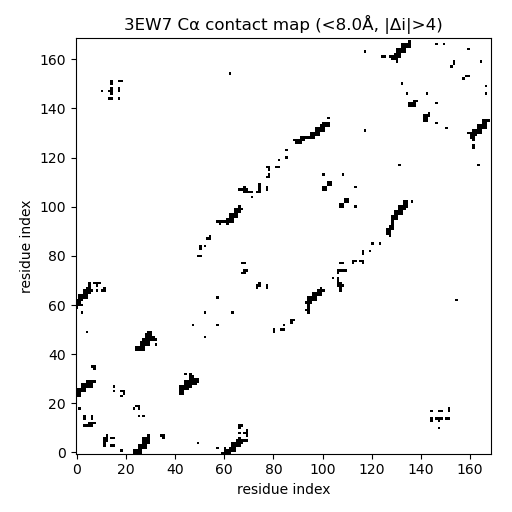DIFDLTLSDLSDQNVVVDAYGISPDEAEKHVTSLDHLISVLNGTVSPRLLVVGGAAAPYYPTARAQAKQLEHLKSHQAEFSWTYISPSAFEPGFISEDYAIAVLDEIERPNHLNEHFTVAG

Radius of gyration: 14.47 Å; Cα contacts (8 Å, |Δi|>4): 303; chains: 1; bounding box: 34×38×33 Å

Nearest PDB structures (foldseek):
  3ew7-assembly1_A  TM=1.006E+00  e=1.115E-35  Listeria monocytogenes
  3asu-assembly1_A-2  TM=7.119E-01  e=3.600E-06  Escherichia coli
  2ekq-assembly1_D  TM=6.741E-01  e=4.501E-05  Thermus thermophilus HB8
  6khr-assembly1_A  TM=5.337E-01  e=2.193E-02  Mycobacterium tuberculosis H37Rv
  9ijb-assembly1_C  TM=6.335E-01  e=1.369E-01  Mycobacterium tuberculosis

InterPro domains:
  IPR016040 NAD(P)-binding domain [PF13460] (7-197)
  IPR036291 NAD(P)-binding domain superfamily [SSF51735] (1-212)
  IPR051606 Polyketide Oxidoreductase-like [PTHR43355] (1-212)

Organism: Listeria monocytogenes serovar 1/2a (strain ATCC BAA-679 / EGD-e) (NCBI:txid169963)